Protein AF-A0A0G9LDL3-F1 (afdb_monomer_lite)

pLDDT: mean 72.67, std 10.52, range [37.91, 84.75]

Sequence (96 aa):
MYKDAINLVPILHFFIPIILGTLVGCICKNFNLIKTTYQIIISIIICIIYLAIIAFYTSSQNETQLLIILFIWNSILIFISNKIYLYFCNKKNAHS

Secondary structure (DSSP, 8-state):
-------HHHHHHHHHHHHHHHHHHHHHHHTT--SHHHHHHHHHHHHHHHHHHHHHH---TTHHHHHHHHHHHHHHHHHHHHHHHHHHHHHHHT--

Structure (mmCIF, N/CA/C/O backbone):
data_AF-A0A0G9LDL3-F1
#
_entry.id   AF-A0A0G9LDL3-F1
#
loop_
_atom_site.group_PDB
_atom_site.id
_atom_site.type_symbol
_atom_site.label_atom_id
_atom_site.label_alt_id
_atom_site.label_comp_id
_atom_site.label_asym_id
_atom_site.label_entity_id
_atom_site.label_seq_id
_atom_site.pdbx_PDB_ins_code
_atom_site.Cartn_x
_atom_site.Cartn_y
_atom_site.Cartn_z
_atom_site.occupancy
_atom_site.B_iso_or_equiv
_atom_site.auth_seq_id
_atom_site.auth_comp_id
_atom_site.auth_asym_id
_atom_site.auth_atom_id
_atom_site.pdbx_PDB_model_num
ATOM 1 N N . MET A 1 1 ? 9.131 -21.341 -27.072 1.00 37.91 1 MET A N 1
ATOM 2 C CA . MET A 1 1 ? 7.978 -20.524 -27.50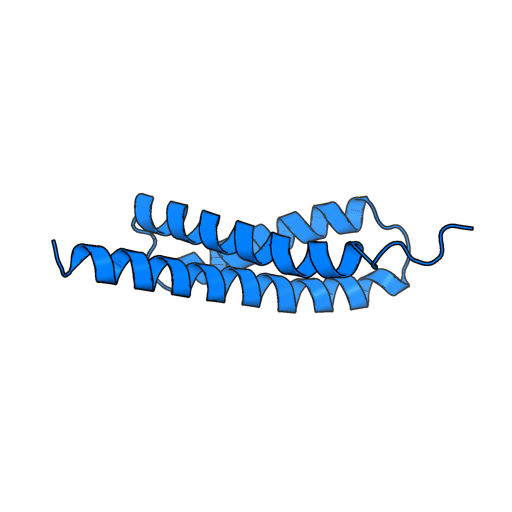4 1.00 37.91 1 MET A CA 1
ATOM 3 C C . MET A 1 1 ? 7.012 -20.417 -26.324 1.00 37.91 1 MET A C 1
ATOM 5 O O . MET A 1 1 ? 6.012 -21.107 -26.290 1.00 37.91 1 MET A O 1
ATOM 9 N N . TYR A 1 2 ? 7.366 -19.629 -25.304 1.00 39.41 2 TYR A N 1
ATOM 10 C CA . TYR A 1 2 ? 6.505 -19.357 -24.145 1.00 39.41 2 TYR A CA 1
ATOM 11 C C . TYR A 1 2 ? 5.950 -17.944 -24.326 1.00 39.41 2 TYR A C 1
ATOM 13 O O . TYR A 1 2 ? 6.563 -16.975 -23.891 1.00 39.41 2 TYR A O 1
ATOM 21 N N . LYS A 1 3 ? 4.861 -17.822 -25.090 1.00 42.19 3 LYS A N 1
ATOM 22 C CA . LYS A 1 3 ? 4.158 -16.548 -25.323 1.00 42.19 3 LYS A CA 1
ATOM 23 C C . LYS A 1 3 ? 2.877 -16.403 -24.488 1.00 42.19 3 LYS A C 1
ATOM 25 O O . LYS A 1 3 ? 2.299 -15.327 -24.494 1.00 42.19 3 LYS A O 1
ATOM 30 N N . ASP A 1 4 ? 2.528 -17.419 -23.696 1.00 47.03 4 ASP A N 1
ATOM 31 C CA . ASP A 1 4 ? 1.322 -17.449 -22.853 1.00 47.03 4 ASP A CA 1
ATOM 32 C C . ASP A 1 4 ? 1.643 -17.485 -21.350 1.00 47.03 4 ASP A C 1
ATOM 34 O O . ASP A 1 4 ? 0.884 -18.019 -20.542 1.00 47.03 4 ASP A O 1
ATOM 38 N N . ALA A 1 5 ? 2.786 -16.925 -20.941 1.00 51.47 5 ALA A N 1
ATOM 39 C CA . ALA A 1 5 ? 2.969 -16.576 -19.539 1.00 51.47 5 ALA A CA 1
ATOM 40 C C . ALA A 1 5 ? 2.007 -15.419 -19.258 1.00 51.47 5 ALA A C 1
ATOM 42 O O . ALA A 1 5 ? 2.299 -14.279 -19.615 1.00 51.47 5 ALA A O 1
ATOM 43 N N . ILE A 1 6 ? 0.833 -15.737 -18.697 1.00 55.78 6 ILE A N 1
ATOM 44 C CA . ILE A 1 6 ? -0.113 -14.770 -18.128 1.00 55.78 6 ILE A CA 1
ATOM 45 C C . ILE A 1 6 ? 0.718 -13.651 -17.510 1.00 55.78 6 ILE A C 1
ATOM 47 O O . ILE A 1 6 ? 1.560 -13.937 -16.660 1.00 55.78 6 ILE A O 1
ATOM 51 N N . ASN A 1 7 ? 0.540 -12.418 -17.994 1.00 57.59 7 ASN A N 1
ATOM 52 C CA . ASN A 1 7 ? 1.324 -11.263 -17.571 1.00 57.59 7 ASN A CA 1
ATOM 53 C C . ASN A 1 7 ? 1.207 -11.123 -16.041 1.00 57.59 7 ASN A C 1
ATOM 55 O O . ASN A 1 7 ? 0.257 -10.544 -15.519 1.00 57.59 7 ASN A O 1
ATOM 59 N N . LEU A 1 8 ? 2.157 -11.713 -15.315 1.00 64.38 8 LEU A N 1
ATOM 60 C CA . LEU A 1 8 ? 2.103 -11.885 -13.862 1.00 64.38 8 LEU A CA 1
ATOM 61 C C . LEU A 1 8 ? 2.420 -10.569 -13.145 1.00 64.38 8 LEU A C 1
ATOM 63 O O . LEU A 1 8 ? 1.977 -10.332 -12.028 1.00 64.38 8 LEU A O 1
ATOM 67 N N . VAL A 1 9 ? 3.153 -9.689 -13.820 1.00 66.25 9 VAL A N 1
ATOM 68 C CA . VAL A 1 9 ? 3.577 -8.376 -13.328 1.00 66.25 9 VAL A CA 1
ATOM 69 C C . VAL A 1 9 ? 2.388 -7.484 -12.926 1.00 66.25 9 VAL A C 1
ATOM 71 O O . VAL A 1 9 ? 2.343 -7.065 -11.769 1.00 66.25 9 VAL A O 1
ATOM 74 N N . PRO A 1 10 ? 1.383 -7.221 -13.789 1.00 63.38 10 PRO A N 1
ATOM 75 C CA . PRO A 1 10 ? 0.215 -6.432 -13.388 1.00 63.38 10 PRO A CA 1
ATOM 76 C C . PRO A 1 10 ? -0.613 -7.107 -12.287 1.00 63.38 10 PRO A C 1
ATOM 78 O O . PRO A 1 10 ? -1.164 -6.424 -11.429 1.00 63.38 10 PRO A O 1
ATOM 81 N N . ILE A 1 11 ? -0.655 -8.443 -12.265 1.00 68.69 11 ILE A N 1
ATOM 82 C CA . ILE A 1 11 ? -1.340 -9.214 -11.221 1.00 68.69 11 ILE A CA 1
ATOM 83 C C . ILE A 1 11 ? -0.660 -8.992 -9.862 1.00 68.69 11 ILE A C 1
ATOM 85 O O . ILE A 1 11 ? -1.325 -8.694 -8.869 1.00 68.69 11 ILE A O 1
ATOM 89 N N . LEU A 1 12 ? 0.670 -9.063 -9.815 1.00 70.12 12 LEU A N 1
ATOM 90 C CA . LEU A 1 12 ? 1.453 -8.811 -8.605 1.00 70.12 12 LEU A CA 1
ATOM 91 C C . LEU A 1 12 ? 1.288 -7.369 -8.113 1.00 70.12 12 LEU A C 1
ATOM 93 O O . LEU A 1 12 ? 1.078 -7.159 -6.919 1.00 70.12 12 LEU A O 1
ATOM 97 N N . HIS A 1 13 ? 1.294 -6.387 -9.018 1.00 70.75 13 HIS A N 1
ATOM 98 C CA . HIS A 1 13 ? 1.046 -4.988 -8.657 1.00 70.75 13 HIS A CA 1
ATOM 99 C C . HIS A 1 13 ? -0.369 -4.724 -8.131 1.00 70.75 13 HIS A C 1
ATOM 101 O O . HIS A 1 13 ? -0.564 -3.725 -7.452 1.00 70.75 13 HIS A O 1
ATOM 107 N N . PHE A 1 14 ? -1.337 -5.610 -8.371 1.00 71.94 14 PHE A N 1
ATOM 108 C CA . PHE A 1 14 ? -2.679 -5.497 -7.800 1.00 71.94 14 PHE A CA 1
ATOM 109 C C . PHE A 1 14 ? -2.809 -6.196 -6.437 1.00 71.94 14 PHE A C 1
ATOM 111 O O . PHE A 1 14 ? -3.335 -5.619 -5.486 1.00 71.94 14 PHE A O 1
ATOM 118 N N . PHE A 1 15 ? -2.309 -7.430 -6.310 1.00 80.50 15 PHE A N 1
ATOM 119 C CA . PHE A 1 15 ? -2.464 -8.219 -5.081 1.00 80.50 15 PHE A CA 1
ATOM 120 C C . PHE A 1 15 ? -1.540 -7.772 -3.941 1.00 80.50 15 PHE A C 1
ATOM 122 O O . PHE A 1 15 ? -1.950 -7.805 -2.779 1.00 80.50 15 PHE A O 1
ATOM 129 N N . ILE A 1 16 ? -0.316 -7.325 -4.243 1.00 81.31 16 ILE A N 1
ATOM 130 C CA . ILE A 1 16 ? 0.651 -6.906 -3.214 1.00 81.31 16 ILE A CA 1
ATOM 131 C C . ILE A 1 16 ? 0.120 -5.725 -2.373 1.00 81.31 16 ILE A C 1
ATOM 133 O O . ILE A 1 16 ? 0.128 -5.837 -1.144 1.00 81.31 16 ILE A O 1
ATOM 137 N N . PRO A 1 17 ? -0.405 -4.630 -2.963 1.00 79.31 17 PRO A N 1
ATOM 138 C CA . PRO A 1 17 ? -1.001 -3.530 -2.200 1.00 79.31 17 PRO A CA 1
ATOM 139 C C . PRO A 1 17 ? -2.170 -3.954 -1.308 1.00 79.31 17 PRO A C 1
ATOM 141 O O . PRO A 1 17 ? -2.329 -3.421 -0.213 1.00 79.31 17 PRO A O 1
ATOM 144 N N . ILE A 1 18 ? -2.979 -4.924 -1.744 1.00 81.50 18 ILE A N 1
ATOM 145 C CA . ILE A 1 18 ? -4.114 -5.431 -0.961 1.00 81.50 18 ILE A CA 1
ATOM 146 C C . ILE A 1 18 ? -3.610 -6.159 0.289 1.00 81.50 18 ILE A C 1
ATOM 148 O O . ILE A 1 18 ? -4.060 -5.869 1.400 1.00 81.50 18 ILE A O 1
ATOM 152 N N . ILE A 1 19 ? -2.629 -7.053 0.126 1.00 84.75 19 ILE A N 1
ATOM 153 C CA . ILE A 1 19 ? -2.005 -7.775 1.244 1.00 84.75 19 ILE A CA 1
ATOM 154 C C . ILE A 1 19 ? -1.358 -6.776 2.213 1.00 84.75 19 ILE A C 1
ATOM 156 O O . ILE A 1 19 ? -1.616 -6.826 3.418 1.00 84.75 19 ILE A O 1
ATOM 160 N N . LEU A 1 20 ? -0.597 -5.808 1.693 1.00 82.56 20 LEU A N 1
ATOM 161 C CA . LEU A 1 20 ? -0.003 -4.736 2.495 1.00 82.56 20 LEU A CA 1
ATOM 162 C C . LEU A 1 20 ? -1.069 -3.933 3.253 1.00 82.56 20 LEU A C 1
ATOM 164 O O . LEU A 1 20 ? -0.927 -3.719 4.452 1.00 82.56 20 LEU A O 1
ATOM 168 N N . GLY A 1 21 ? -2.172 -3.551 2.608 1.00 79.94 21 GLY A N 1
ATOM 169 C CA . GLY A 1 21 ? -3.274 -2.833 3.251 1.00 79.94 21 GLY A CA 1
ATOM 170 C C . GLY A 1 21 ? -3.949 -3.615 4.375 1.00 79.94 21 GLY A C 1
ATOM 171 O O . GLY A 1 21 ? -4.240 -3.047 5.429 1.00 79.94 21 GLY A O 1
ATOM 172 N N . THR A 1 22 ? -4.142 -4.926 4.209 1.00 81.38 22 THR A N 1
ATOM 173 C CA . THR A 1 22 ? -4.665 -5.777 5.292 1.00 81.38 22 THR A CA 1
ATOM 174 C C . THR A 1 22 ? -3.694 -5.904 6.469 1.00 81.38 22 THR A C 1
ATOM 176 O O . THR A 1 22 ? -4.121 -5.794 7.621 1.00 81.38 22 THR A O 1
ATOM 179 N N . LEU A 1 23 ? -2.389 -6.048 6.209 1.00 83.06 23 LEU A N 1
ATOM 180 C CA . LEU A 1 23 ? -1.353 -6.059 7.250 1.00 83.06 23 LE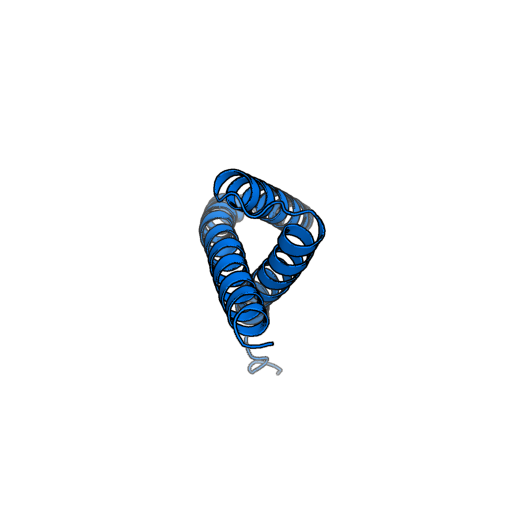U A CA 1
ATOM 181 C C . LEU A 1 23 ? -1.324 -4.736 8.019 1.00 83.06 23 LEU A C 1
ATOM 183 O O . LEU A 1 23 ? -1.302 -4.732 9.250 1.00 83.06 23 LEU A O 1
ATOM 187 N N . VAL A 1 24 ? -1.410 -3.613 7.305 1.00 82.19 24 VAL A N 1
ATOM 188 C CA . VAL A 1 24 ? -1.512 -2.279 7.904 1.00 82.19 24 VAL A CA 1
ATOM 189 C C . VAL A 1 24 ? -2.741 -2.162 8.784 1.00 82.19 24 VAL A C 1
ATOM 191 O O . VAL A 1 24 ? -2.633 -1.640 9.889 1.00 82.19 24 VAL A O 1
ATOM 194 N N . GLY A 1 25 ? -3.895 -2.654 8.336 1.00 78.38 25 GLY A N 1
ATOM 195 C CA . GLY A 1 25 ? -5.107 -2.648 9.150 1.00 78.38 25 GLY A CA 1
ATOM 196 C C . GLY A 1 25 ? -4.970 -3.471 10.424 1.00 78.38 25 GLY A C 1
ATOM 197 O O . GLY A 1 25 ? -5.415 -3.032 11.486 1.00 78.38 25 GLY A O 1
ATOM 198 N N . CYS A 1 26 ? -4.289 -4.616 10.357 1.00 80.38 26 CYS A N 1
ATOM 199 C CA . CYS A 1 26 ? -3.976 -5.428 11.531 1.00 80.38 26 CYS A CA 1
ATOM 200 C C . CYS A 1 26 ? -3.090 -4.668 12.530 1.00 80.38 26 CYS A C 1
ATOM 202 O O . CYS A 1 26 ? -3.431 -4.563 13.710 1.00 80.38 26 CYS A O 1
ATOM 204 N N . ILE A 1 27 ? -2.009 -4.053 12.046 1.00 81.44 27 ILE A N 1
ATOM 205 C CA . ILE A 1 27 ? -1.097 -3.241 12.862 1.00 81.44 27 ILE A CA 1
ATOM 206 C C . ILE A 1 27 ? -1.844 -2.039 13.458 1.00 81.44 27 ILE A C 1
ATOM 208 O O . ILE A 1 27 ? -1.810 -1.825 14.668 1.00 81.44 27 ILE A O 1
ATOM 212 N N . CYS A 1 28 ? -2.588 -1.285 12.646 1.00 80.06 28 CYS A N 1
ATOM 213 C CA . CYS A 1 28 ? -3.340 -0.116 13.104 1.00 80.06 28 CYS A CA 1
ATOM 214 C C . CYS A 1 28 ? -4.348 -0.476 14.201 1.00 80.06 28 CYS A C 1
ATOM 216 O O . CYS A 1 28 ? -4.507 0.291 15.149 1.00 80.06 28 CYS A O 1
ATOM 218 N N . LYS A 1 29 ? -5.005 -1.640 14.098 1.00 78.88 29 LYS A N 1
ATOM 219 C CA . LYS A 1 29 ? -5.893 -2.156 15.146 1.00 78.88 29 LYS A CA 1
ATOM 220 C C . LYS A 1 29 ? -5.122 -2.452 16.433 1.00 78.88 29 LYS A C 1
ATOM 222 O O . LYS A 1 29 ? -5.523 -1.974 17.489 1.00 78.88 29 LYS A O 1
ATOM 227 N N . ASN A 1 30 ? -4.018 -3.196 16.346 1.00 79.81 30 ASN A N 1
ATOM 228 C CA . ASN A 1 30 ? -3.241 -3.615 17.518 1.00 79.81 30 ASN A CA 1
ATOM 229 C C . ASN A 1 30 ? -2.613 -2.436 18.278 1.00 79.81 30 ASN A C 1
ATOM 231 O O . ASN A 1 30 ? -2.523 -2.484 19.499 1.00 79.81 30 ASN A O 1
ATOM 235 N N . PHE A 1 31 ? -2.226 -1.365 17.580 1.00 76.25 31 PHE A N 1
ATOM 236 C CA . PHE A 1 31 ? -1.648 -0.159 18.191 1.00 76.25 31 PHE A CA 1
ATOM 237 C C . PHE A 1 31 ? -2.676 0.949 18.480 1.00 76.25 31 PHE A C 1
ATOM 239 O O . PHE A 1 31 ? -2.300 2.060 18.845 1.00 76.25 31 PHE A O 1
ATOM 246 N N . ASN A 1 32 ? -3.975 0.679 18.311 1.00 75.69 32 ASN A N 1
ATOM 247 C CA . ASN A 1 32 ? -5.057 1.654 18.497 1.00 75.69 32 ASN A CA 1
ATOM 248 C C . ASN A 1 32 ? -4.935 2.920 17.606 1.00 75.69 32 ASN A C 1
ATOM 250 O O . ASN A 1 32 ? -5.481 3.985 17.901 1.00 75.69 32 ASN A O 1
ATOM 254 N N . LEU A 1 33 ? -4.250 2.802 16.463 1.00 71.62 33 LEU A N 1
ATOM 255 C CA . LEU A 1 33 ? -4.025 3.856 15.464 1.00 71.62 33 LEU A CA 1
ATOM 256 C C . LEU A 1 33 ? -5.199 3.936 14.471 1.00 71.62 33 LEU A C 1
ATOM 258 O O . LEU A 1 33 ? -5.037 3.920 13.251 1.00 71.62 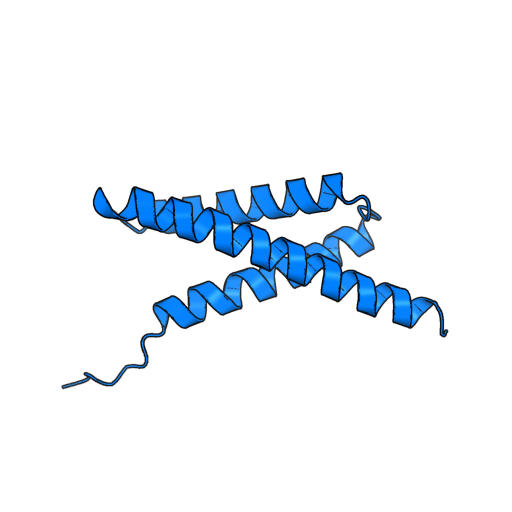33 LEU A O 1
ATOM 262 N N . ILE A 1 34 ? -6.423 4.002 14.999 1.00 70.69 34 ILE A N 1
ATOM 263 C CA . ILE A 1 34 ? -7.663 3.932 14.203 1.00 70.69 34 ILE A CA 1
ATOM 264 C C . ILE A 1 34 ? -8.011 5.291 13.562 1.00 70.69 34 ILE A C 1
ATOM 266 O O . ILE A 1 34 ? -8.837 5.370 12.647 1.00 70.69 34 ILE A O 1
ATOM 270 N N . LYS A 1 35 ? -7.359 6.381 13.993 1.00 76.44 35 LYS A N 1
ATOM 271 C CA . LYS A 1 35 ? -7.567 7.704 13.390 1.00 76.44 35 LYS A CA 1
ATOM 272 C C . LYS A 1 35 ? -7.186 7.669 11.911 1.00 76.44 35 LYS A C 1
ATOM 274 O O . LYS A 1 35 ? -6.092 7.240 11.546 1.00 76.44 35 LYS A O 1
ATOM 279 N N . THR A 1 36 ? -8.076 8.196 11.072 1.00 72.44 36 THR A N 1
ATOM 280 C CA . THR A 1 36 ? -7.906 8.236 9.613 1.00 72.44 36 THR A CA 1
ATOM 281 C C . THR A 1 36 ? -6.575 8.872 9.200 1.00 72.44 36 THR A C 1
ATOM 283 O O . THR A 1 36 ? -5.932 8.368 8.288 1.00 72.44 36 THR A O 1
ATOM 286 N N . THR A 1 37 ? -6.103 9.897 9.917 1.00 73.00 37 THR A N 1
ATOM 287 C CA . THR A 1 37 ? -4.810 10.547 9.653 1.00 73.00 37 THR A CA 1
ATOM 288 C C . THR A 1 37 ? -3.625 9.581 9.768 1.00 73.00 37 THR A C 1
ATOM 290 O O . THR A 1 37 ? -2.779 9.562 8.880 1.00 73.00 37 THR A O 1
ATOM 293 N N . TYR A 1 38 ? -3.580 8.723 10.798 1.00 74.81 38 TYR A N 1
ATOM 294 C CA . TYR A 1 38 ? -2.499 7.736 10.950 1.00 74.81 38 TYR A CA 1
ATOM 295 C C . TYR A 1 38 ? -2.539 6.675 9.852 1.00 74.81 38 TYR A C 1
ATOM 297 O O . TYR A 1 38 ? -1.504 6.299 9.315 1.00 74.81 38 TYR A O 1
ATOM 305 N N . GLN A 1 39 ? -3.736 6.240 9.466 1.00 74.88 39 GLN A N 1
ATOM 306 C CA . GLN A 1 39 ? -3.917 5.248 8.405 1.00 74.88 39 GLN A CA 1
ATOM 307 C C . GLN A 1 39 ? -3.474 5.777 7.041 1.00 74.88 39 GLN A C 1
ATOM 309 O O . GLN A 1 39 ? -2.844 5.040 6.285 1.00 74.88 39 GLN A O 1
ATOM 314 N N . ILE A 1 40 ? -3.767 7.046 6.740 1.00 76.12 40 ILE A N 1
ATOM 315 C CA . ILE A 1 40 ? -3.298 7.713 5.520 1.00 76.12 40 ILE A CA 1
ATOM 316 C C . ILE A 1 40 ? -1.769 7.792 5.526 1.00 76.12 40 ILE A C 1
ATOM 318 O O . ILE A 1 40 ? -1.141 7.358 4.564 1.00 76.12 40 ILE A O 1
ATOM 322 N N . ILE A 1 41 ? -1.168 8.270 6.621 1.00 76.81 41 ILE A N 1
ATOM 323 C CA . ILE A 1 41 ? 0.291 8.407 6.741 1.00 76.81 41 ILE A CA 1
ATOM 324 C C . ILE A 1 41 ? 0.989 7.052 6.564 1.00 76.81 41 ILE A C 1
ATOM 326 O O . ILE A 1 41 ? 1.919 6.946 5.771 1.00 76.81 41 ILE A O 1
ATOM 330 N N . ILE A 1 42 ? 0.516 5.999 7.237 1.00 77.19 42 ILE A N 1
ATOM 331 C CA . ILE A 1 42 ? 1.105 4.655 7.130 1.00 77.19 42 ILE A CA 1
ATOM 332 C C . ILE A 1 42 ? 0.956 4.097 5.708 1.00 77.19 42 ILE A C 1
ATOM 334 O O . ILE A 1 42 ? 1.899 3.508 5.181 1.00 77.19 42 ILE A O 1
ATOM 338 N N . SER A 1 43 ? -0.195 4.317 5.063 1.00 78.38 43 SER A N 1
ATOM 339 C CA . SER A 1 43 ? -0.423 3.861 3.685 1.00 78.38 43 SER A CA 1
ATOM 340 C C . SER A 1 43 ? 0.530 4.544 2.702 1.00 78.38 43 SER A C 1
ATOM 342 O O . SER A 1 43 ? 1.106 3.878 1.845 1.00 78.38 43 SER A O 1
ATOM 344 N N . ILE A 1 44 ? 0.751 5.853 2.870 1.00 78.75 44 ILE A N 1
ATOM 345 C CA . ILE A 1 44 ? 1.706 6.629 2.071 1.00 78.75 44 ILE A CA 1
ATOM 346 C C . ILE A 1 44 ? 3.135 6.123 2.296 1.00 78.75 44 ILE A C 1
ATOM 348 O O . ILE A 1 44 ? 3.836 5.866 1.322 1.00 78.75 44 ILE A O 1
ATOM 352 N N . ILE A 1 45 ? 3.561 5.925 3.550 1.00 80.62 45 ILE A N 1
ATOM 353 C CA . ILE A 1 45 ? 4.916 5.443 3.878 1.00 80.62 45 ILE A CA 1
ATOM 354 C C . ILE A 1 45 ? 5.190 4.088 3.222 1.00 80.62 45 ILE A C 1
ATOM 356 O O . ILE A 1 45 ? 6.225 3.905 2.586 1.00 80.62 45 ILE A O 1
ATOM 360 N N . ILE A 1 46 ? 4.258 3.142 3.340 1.00 78.19 46 ILE A N 1
ATOM 361 C CA . ILE A 1 46 ? 4.424 1.803 2.762 1.00 78.19 46 ILE A CA 1
ATOM 362 C C . ILE A 1 46 ? 4.458 1.861 1.242 1.00 78.19 46 ILE A C 1
ATOM 364 O O . ILE A 1 46 ? 5.248 1.151 0.622 1.00 78.19 46 ILE A O 1
ATOM 368 N N . CYS A 1 47 ? 3.653 2.734 0.643 1.00 79.38 47 CYS A N 1
ATOM 369 C CA . CYS A 1 47 ? 3.686 2.937 -0.792 1.00 79.38 47 CYS A CA 1
ATOM 370 C C . CYS A 1 47 ? 5.034 3.522 -1.250 1.00 79.38 47 CYS A C 1
ATOM 372 O O . CYS A 1 47 ? 5.630 3.000 -2.188 1.00 79.38 47 CYS A O 1
ATOM 374 N N . ILE A 1 48 ? 5.572 4.525 -0.543 1.00 79.75 48 ILE A N 1
ATOM 375 C CA . ILE A 1 48 ? 6.907 5.086 -0.818 1.00 79.75 48 ILE A CA 1
ATOM 376 C C . ILE A 1 48 ? 7.982 3.995 -0.742 1.00 79.75 48 ILE A C 1
ATOM 378 O O . ILE A 1 48 ? 8.796 3.891 -1.654 1.00 79.75 48 ILE A O 1
ATOM 382 N N . ILE A 1 49 ? 7.973 3.161 0.304 1.00 78.38 49 ILE A N 1
ATOM 383 C CA . ILE A 1 49 ? 8.942 2.063 0.461 1.00 78.38 49 ILE A CA 1
ATOM 384 C C . ILE A 1 49 ? 8.828 1.077 -0.705 1.00 78.38 49 ILE A C 1
ATOM 386 O O . ILE A 1 49 ? 9.835 0.712 -1.307 1.00 78.38 49 ILE A O 1
ATOM 390 N N . TYR A 1 50 ? 7.607 0.675 -1.056 1.00 75.50 50 TYR A N 1
ATOM 391 C CA . TYR A 1 50 ? 7.359 -0.247 -2.162 1.00 75.50 50 TYR A CA 1
ATOM 392 C C . TYR A 1 50 ? 7.879 0.296 -3.500 1.00 75.50 50 TYR A C 1
ATOM 394 O O . TYR A 1 50 ? 8.518 -0.425 -4.264 1.00 75.50 50 TYR A O 1
ATOM 402 N N . LEU A 1 51 ? 7.665 1.583 -3.765 1.00 74.38 51 LEU A N 1
ATOM 403 C CA . LEU A 1 51 ? 8.152 2.231 -4.977 1.00 74.38 51 LEU A CA 1
ATOM 404 C C . LEU A 1 51 ? 9.645 2.490 -4.984 1.00 74.38 51 LEU A C 1
ATOM 406 O O . LEU A 1 51 ? 10.245 2.372 -6.044 1.00 74.38 51 LEU A O 1
ATOM 410 N N . ALA A 1 52 ? 10.253 2.786 -3.838 1.00 74.94 52 ALA A N 1
ATOM 411 C CA . ALA A 1 52 ? 11.703 2.879 -3.727 1.00 74.94 52 ALA A CA 1
ATOM 412 C C . ALA A 1 52 ? 12.365 1.536 -4.068 1.00 74.94 52 ALA A C 1
ATOM 414 O O . ALA A 1 52 ? 13.364 1.510 -4.782 1.00 74.94 52 ALA A O 1
ATOM 415 N N . ILE A 1 53 ? 11.767 0.422 -3.627 1.00 73.31 53 ILE A N 1
ATOM 416 C CA . ILE A 1 53 ? 12.213 -0.926 -3.992 1.00 73.31 53 ILE A CA 1
ATOM 417 C C . ILE A 1 53 ? 12.089 -1.123 -5.507 1.00 73.31 53 ILE A C 1
ATOM 419 O O . ILE A 1 53 ? 13.070 -1.481 -6.143 1.00 73.31 53 ILE A O 1
ATOM 423 N N . ILE A 1 54 ? 10.931 -0.841 -6.113 1.00 72.81 54 ILE A N 1
ATOM 424 C CA . ILE A 1 54 ? 10.745 -1.004 -7.569 1.00 72.81 54 ILE A CA 1
ATOM 425 C C . ILE A 1 54 ? 11.708 -0.113 -8.360 1.00 72.81 54 ILE A C 1
ATOM 427 O O . ILE A 1 54 ? 12.355 -0.586 -9.289 1.00 72.81 54 ILE A O 1
ATOM 431 N N . ALA A 1 55 ? 11.844 1.156 -7.982 1.00 71.38 55 ALA A N 1
ATOM 432 C CA . ALA A 1 55 ? 12.734 2.103 -8.642 1.00 71.38 55 ALA A CA 1
ATOM 433 C C . ALA A 1 55 ? 14.207 1.672 -8.562 1.00 71.38 55 ALA A C 1
ATOM 435 O O . ALA A 1 55 ? 14.967 1.943 -9.481 1.00 71.38 55 ALA A O 1
ATOM 436 N N . PHE A 1 56 ? 14.617 0.957 -7.509 1.00 68.06 56 PHE A N 1
ATOM 437 C CA . PHE A 1 56 ? 15.962 0.381 -7.428 1.00 68.06 56 PHE A CA 1
ATOM 438 C C . PHE A 1 56 ? 16.196 -0.733 -8.463 1.00 68.06 56 PHE A C 1
ATOM 440 O O . PHE A 1 56 ? 17.316 -0.924 -8.928 1.00 68.06 56 PHE A O 1
ATOM 447 N N . TYR A 1 57 ? 15.144 -1.463 -8.840 1.00 65.81 57 TYR A N 1
ATOM 448 C CA . TYR A 1 57 ? 15.215 -2.568 -9.800 1.00 65.81 57 TYR A CA 1
ATOM 449 C C . TYR A 1 57 ? 14.905 -2.165 -11.248 1.00 65.81 57 TYR A C 1
ATOM 451 O O . TYR A 1 57 ? 15.015 -3.009 -12.138 1.00 65.81 57 TYR A O 1
ATOM 459 N N . THR A 1 58 ? 14.530 -0.908 -11.504 1.00 63.41 58 THR A N 1
ATOM 460 C CA . THR A 1 58 ? 14.076 -0.453 -12.828 1.00 63.41 58 THR A CA 1
ATOM 461 C C . THR A 1 58 ? 14.857 0.807 -13.251 1.00 63.41 58 THR A C 1
ATOM 463 O O . THR A 1 58 ? 15.030 1.728 -12.460 1.00 63.41 58 THR A O 1
ATOM 466 N N . SER A 1 59 ? 15.452 0.800 -14.454 1.00 53.56 59 SER A N 1
ATOM 467 C CA . SER A 1 59 ? 16.573 1.682 -14.848 1.00 53.56 59 SER A CA 1
ATOM 468 C C . SER A 1 59 ? 16.233 2.705 -15.948 1.00 53.56 59 SER A C 1
ATOM 470 O O . SER A 1 59 ? 17.151 3.345 -16.470 1.00 53.56 59 SER A O 1
ATOM 472 N N . SER A 1 60 ? 14.973 2.872 -16.367 1.00 61.56 60 SER A N 1
ATOM 473 C CA . SER A 1 60 ? 14.657 3.686 -17.556 1.00 61.56 60 SER A CA 1
ATOM 474 C C . SER A 1 60 ? 13.819 4.941 -17.272 1.00 61.56 60 SER A C 1
ATOM 476 O O . SER A 1 60 ? 12.908 4.958 -16.453 1.00 61.56 60 SER A O 1
ATOM 478 N N . GLN A 1 61 ? 14.102 6.030 -17.998 1.00 56.78 61 GLN A N 1
ATOM 479 C CA . GLN A 1 61 ? 13.446 7.342 -17.835 1.00 56.78 61 GLN A CA 1
ATOM 480 C C . GLN A 1 61 ? 11.916 7.321 -18.041 1.00 56.78 61 GLN A C 1
ATOM 482 O O . GLN A 1 61 ? 11.209 8.126 -17.428 1.00 56.78 61 GLN A O 1
ATOM 487 N N . ASN A 1 62 ? 11.394 6.385 -18.846 1.00 60.22 62 ASN A N 1
ATOM 488 C CA . ASN A 1 62 ? 9.951 6.216 -19.080 1.00 60.22 62 ASN A CA 1
ATOM 489 C C . ASN A 1 62 ? 9.213 5.586 -17.886 1.00 60.22 62 ASN A C 1
ATOM 491 O O . ASN A 1 62 ? 7.983 5.581 -17.853 1.00 60.22 62 ASN A O 1
ATOM 495 N N . GLU A 1 63 ? 9.935 5.088 -16.882 1.00 67.12 63 GLU A N 1
ATOM 496 C CA . GLU A 1 63 ? 9.335 4.470 -15.700 1.00 67.12 63 GLU A CA 1
ATOM 497 C C . GLU A 1 63 ? 8.847 5.505 -14.694 1.00 67.12 63 GLU A C 1
ATOM 499 O O . GLU A 1 63 ? 7.950 5.206 -13.920 1.00 67.12 63 GLU A O 1
ATOM 504 N N . THR A 1 64 ? 9.332 6.747 -14.728 1.00 66.81 64 THR A N 1
ATOM 505 C CA . THR A 1 64 ? 8.965 7.755 -13.719 1.00 66.81 64 THR A CA 1
ATOM 506 C C . THR A 1 64 ? 7.461 8.057 -13.697 1.00 66.81 64 THR A C 1
ATOM 508 O O . THR A 1 64 ? 6.853 8.113 -12.629 1.00 66.81 64 THR A O 1
ATOM 511 N N . GLN A 1 65 ? 6.824 8.192 -14.867 1.00 65.62 65 GLN A N 1
ATOM 512 C CA . GLN A 1 65 ? 5.366 8.358 -14.958 1.00 65.62 65 GLN A CA 1
ATOM 513 C C . GLN A 1 65 ? 4.618 7.102 -14.498 1.00 65.62 65 GLN A C 1
ATOM 515 O O . GLN A 1 65 ? 3.621 7.206 -13.783 1.00 65.62 65 GLN A O 1
ATOM 520 N N . LEU A 1 66 ? 5.116 5.919 -14.864 1.00 72.12 66 LEU A N 1
ATOM 521 C CA . LEU A 1 66 ? 4.546 4.644 -14.436 1.00 72.12 66 LEU A CA 1
ATOM 522 C C . LEU A 1 66 ? 4.630 4.478 -12.910 1.00 72.12 66 LEU A C 1
ATOM 524 O O . LEU A 1 66 ? 3.648 4.087 -12.287 1.00 72.12 66 LEU A O 1
ATOM 528 N N . LEU A 1 67 ? 5.757 4.845 -12.297 1.00 72.12 67 LEU A N 1
ATOM 529 C CA . LEU A 1 67 ? 5.977 4.827 -10.852 1.00 72.12 67 LEU A CA 1
ATOM 530 C C . LEU A 1 67 ? 5.008 5.778 -10.135 1.00 72.12 67 LEU A C 1
ATOM 532 O O . LEU A 1 67 ? 4.428 5.402 -9.123 1.00 72.12 67 LEU A O 1
ATOM 536 N N . ILE A 1 68 ? 4.750 6.974 -10.672 1.00 73.88 68 ILE A N 1
ATOM 537 C CA . ILE A 1 68 ? 3.765 7.904 -10.090 1.00 73.88 68 ILE A CA 1
ATOM 538 C C . ILE A 1 68 ? 2.344 7.329 -10.167 1.00 73.88 68 ILE A C 1
ATOM 540 O O . ILE A 1 68 ? 1.595 7.386 -9.192 1.00 73.88 68 ILE A O 1
ATOM 544 N N . ILE A 1 69 ? 1.962 6.743 -11.304 1.00 76.62 69 ILE A N 1
ATOM 545 C CA . ILE A 1 69 ? 0.644 6.112 -11.460 1.00 76.62 69 ILE A CA 1
ATOM 546 C C . ILE A 1 69 ? 0.509 4.934 -10.485 1.00 76.62 69 ILE A C 1
ATOM 548 O O . ILE A 1 69 ? -0.495 4.832 -9.777 1.00 76.62 69 ILE A O 1
ATOM 552 N N . LEU A 1 70 ? 1.540 4.092 -10.380 1.00 77.88 70 LEU A N 1
ATOM 553 C CA . LEU A 1 70 ? 1.600 2.994 -9.416 1.00 77.88 70 LEU A CA 1
ATOM 554 C C . LEU A 1 70 ? 1.544 3.509 -7.970 1.00 77.88 70 LEU A C 1
ATOM 556 O O . LEU A 1 70 ? 0.857 2.913 -7.149 1.00 77.88 70 LEU A O 1
ATOM 560 N N . PHE A 1 71 ? 2.181 4.637 -7.649 1.00 78.69 71 PHE A N 1
ATOM 561 C CA . PHE A 1 71 ? 2.120 5.266 -6.325 1.00 78.69 71 PHE A CA 1
ATOM 562 C C . PHE A 1 71 ? 0.708 5.638 -5.911 1.00 78.69 71 PHE A C 1
ATOM 564 O O . PHE A 1 71 ? 0.279 5.322 -4.797 1.00 78.69 71 PHE A O 1
ATOM 571 N N . ILE A 1 72 ? -0.024 6.289 -6.809 1.00 76.50 72 ILE A N 1
ATOM 572 C CA . ILE A 1 72 ? -1.389 6.724 -6.533 1.00 76.50 72 ILE A CA 1
ATOM 573 C C . ILE A 1 72 ? -2.283 5.494 -6.340 1.00 76.50 72 ILE A C 1
ATOM 575 O O . ILE A 1 72 ? -2.948 5.374 -5.308 1.00 76.50 72 ILE A O 1
ATOM 579 N N . TRP A 1 73 ? -2.244 4.542 -7.276 1.00 80.00 73 TRP A N 1
ATOM 580 C CA . TRP A 1 73 ? -3.085 3.343 -7.221 1.00 80.00 73 TRP A CA 1
ATOM 581 C C . TRP A 1 73 ? -2.786 2.455 -6.013 1.00 80.00 73 TRP A C 1
ATOM 583 O O . TRP A 1 73 ? -3.713 2.034 -5.317 1.00 80.00 73 TRP A O 1
ATOM 593 N N . ASN A 1 74 ? -1.511 2.222 -5.706 1.00 81.31 74 ASN A N 1
ATOM 594 C CA . ASN A 1 74 ? -1.115 1.376 -4.583 1.00 81.31 74 ASN A CA 1
ATOM 595 C C . ASN A 1 74 ? -1.471 2.024 -3.240 1.00 81.31 74 ASN A C 1
ATOM 597 O O . ASN A 1 74 ? -1.973 1.337 -2.353 1.00 81.31 74 ASN A O 1
ATOM 601 N N . SER A 1 75 ? -1.303 3.345 -3.099 1.00 77.81 75 SER A N 1
ATOM 602 C CA . SER A 1 75 ? -1.701 4.065 -1.878 1.00 77.81 75 SER A CA 1
ATOM 603 C C . SER A 1 75 ? -3.206 3.956 -1.623 1.00 77.81 75 SER A C 1
ATOM 605 O O . SER A 1 75 ? -3.630 3.709 -0.492 1.00 77.81 75 SER A O 1
ATOM 607 N N . ILE A 1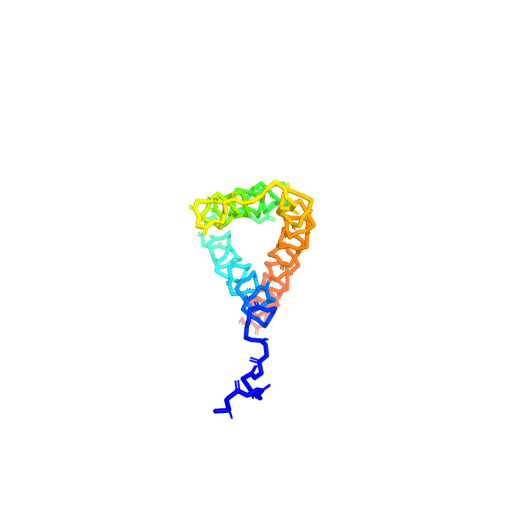 76 ? -4.018 4.099 -2.679 1.00 81.81 76 ILE A N 1
ATOM 608 C CA . ILE A 1 76 ? -5.478 3.968 -2.606 1.00 81.81 76 ILE A CA 1
ATOM 609 C C . ILE A 1 76 ? -5.869 2.538 -2.212 1.00 81.81 76 ILE A C 1
ATOM 611 O O . ILE A 1 76 ? -6.669 2.356 -1.294 1.00 81.81 76 ILE A O 1
ATOM 615 N N . LEU A 1 77 ? -5.282 1.523 -2.856 1.00 82.88 77 LEU A N 1
ATOM 616 C CA . LEU A 1 77 ? -5.560 0.112 -2.567 1.00 82.88 77 LEU A CA 1
ATOM 617 C C . LEU A 1 77 ? -5.210 -0.266 -1.124 1.00 82.88 77 LEU A C 1
ATOM 619 O O . LEU A 1 77 ? -6.013 -0.923 -0.455 1.00 82.88 77 LEU A O 1
ATOM 623 N N . ILE A 1 78 ? -4.054 0.181 -0.624 1.00 82.44 78 ILE A N 1
ATOM 624 C CA . ILE A 1 78 ? -3.621 -0.048 0.762 1.00 82.44 78 ILE A CA 1
ATOM 625 C C . ILE A 1 78 ? -4.616 0.598 1.735 1.00 82.44 78 ILE A C 1
ATOM 627 O O . ILE A 1 78 ? -5.067 -0.050 2.682 1.00 82.44 78 ILE A O 1
ATOM 631 N N . PHE A 1 79 ? -5.012 1.849 1.480 1.00 81.50 79 PHE A N 1
ATOM 632 C CA . PHE A 1 79 ? -5.940 2.581 2.340 1.00 81.50 79 PHE A CA 1
ATOM 633 C C . PHE A 1 79 ? -7.341 1.952 2.376 1.00 81.50 79 PHE A C 1
ATOM 635 O O . PHE A 1 79 ? -7.896 1.741 3.458 1.00 81.50 79 PHE A O 1
ATOM 642 N N . ILE A 1 80 ? -7.907 1.613 1.213 1.00 83.19 80 ILE A N 1
ATOM 643 C CA . ILE A 1 80 ? -9.223 0.966 1.117 1.00 83.19 80 ILE A CA 1
ATOM 644 C C . ILE A 1 80 ? -9.190 -0.398 1.813 1.00 83.19 80 ILE A C 1
ATOM 646 O O . ILE A 1 80 ? -10.062 -0.686 2.633 1.00 83.19 80 ILE A O 1
ATOM 650 N N . SER A 1 81 ? -8.164 -1.211 1.554 1.00 81.31 81 SER A N 1
ATOM 651 C CA . SER A 1 81 ? -8.030 -2.541 2.162 1.00 81.31 81 SER A CA 1
ATOM 652 C C . SER A 1 81 ? -7.904 -2.463 3.687 1.00 81.31 81 SER A C 1
ATOM 654 O O . SER A 1 81 ? -8.538 -3.242 4.399 1.00 81.31 81 SER A O 1
ATOM 656 N N . ASN A 1 82 ? -7.168 -1.474 4.206 1.00 84.00 82 ASN A N 1
ATOM 657 C CA . ASN A 1 82 ? -7.090 -1.183 5.638 1.00 84.00 82 ASN A CA 1
ATOM 658 C C . ASN A 1 82 ? -8.473 -0.831 6.225 1.00 84.00 82 ASN A C 1
ATOM 660 O O . ASN A 1 82 ? -8.901 -1.421 7.219 1.00 84.00 82 ASN A O 1
ATOM 664 N N . LYS A 1 83 ? -9.221 0.080 5.585 1.00 81.56 83 LYS A N 1
ATOM 665 C CA . LYS A 1 83 ? -10.578 0.447 6.026 1.00 81.56 83 LYS A CA 1
ATOM 666 C C . LYS A 1 83 ? -11.533 -0.746 6.024 1.00 81.56 83 LYS A C 1
ATOM 668 O O . LYS A 1 83 ? -12.263 -0.925 6.999 1.00 81.56 83 LYS A O 1
ATOM 673 N N . ILE A 1 84 ? -11.504 -1.569 4.974 1.00 84.69 84 ILE A N 1
ATOM 674 C CA . ILE A 1 84 ? -12.309 -2.794 4.872 1.00 84.69 84 ILE A CA 1
ATOM 675 C C . ILE A 1 84 ? -11.961 -3.750 6.020 1.00 84.69 84 ILE A C 1
ATOM 677 O O . ILE A 1 84 ? -12.856 -4.220 6.724 1.00 84.69 84 ILE A O 1
ATOM 681 N N . TYR A 1 85 ? -10.671 -3.993 6.262 1.00 84.00 85 TYR A N 1
ATOM 682 C CA . TYR A 1 85 ? -10.213 -4.860 7.347 1.00 84.00 85 TYR A CA 1
ATOM 683 C C . TYR A 1 85 ? -10.707 -4.382 8.719 1.00 84.00 85 TYR A C 1
ATOM 685 O O . TYR A 1 85 ? -11.273 -5.161 9.492 1.00 84.00 85 TYR A O 1
ATOM 693 N N . LEU A 1 86 ? -10.534 -3.093 9.021 1.00 80.44 86 LEU A N 1
ATOM 694 C CA . LEU A 1 86 ? -10.966 -2.514 10.292 1.00 80.44 86 LEU A CA 1
ATOM 695 C C . LEU A 1 86 ? -12.485 -2.551 10.458 1.00 80.44 86 LEU A C 1
ATOM 697 O O . LEU A 1 86 ? -12.961 -2.828 11.557 1.00 80.44 86 LEU A O 1
ATOM 701 N N . TYR A 1 87 ? -13.244 -2.330 9.383 1.00 82.69 87 TYR A N 1
ATOM 702 C CA . TYR A 1 87 ? -14.699 -2.453 9.400 1.00 82.69 87 TYR A CA 1
ATOM 703 C C . TYR A 1 87 ? -15.141 -3.860 9.824 1.00 82.69 87 TYR A C 1
ATOM 705 O O . TYR A 1 87 ? -15.911 -4.001 10.777 1.00 82.69 87 TYR A O 1
ATOM 713 N N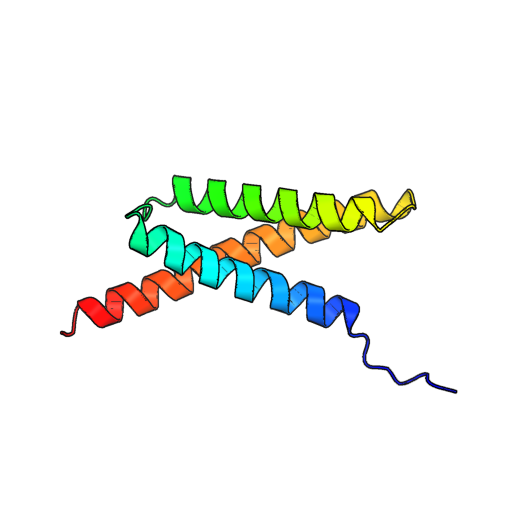 . PHE A 1 88 ? -14.608 -4.909 9.188 1.00 83.06 88 PHE A N 1
ATOM 714 C CA . PHE A 1 88 ? -14.932 -6.291 9.557 1.00 83.06 88 PHE A CA 1
ATOM 715 C C . PHE A 1 88 ? -14.481 -6.636 10.981 1.00 83.06 88 PHE A C 1
ATOM 717 O O . PHE A 1 88 ? -15.216 -7.282 11.730 1.00 83.06 88 PHE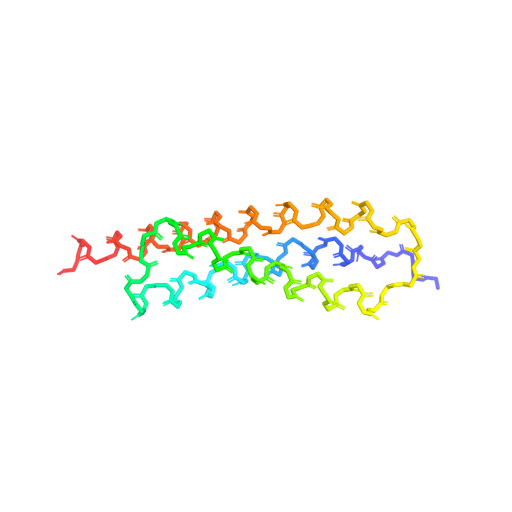 A O 1
ATOM 724 N N . CYS A 1 89 ? -13.302 -6.162 11.383 1.00 78.62 89 CYS A N 1
ATOM 725 C CA . CYS A 1 89 ? -12.779 -6.347 12.733 1.00 78.62 89 CYS A CA 1
ATOM 726 C C . CYS A 1 89 ? -13.646 -5.698 13.817 1.00 78.62 89 CYS A C 1
ATOM 728 O O . CYS A 1 89 ? -13.865 -6.311 14.859 1.00 78.62 89 CYS A O 1
ATOM 730 N N . ASN A 1 90 ? -14.126 -4.477 13.589 1.00 76.06 90 ASN A N 1
ATOM 731 C CA . ASN A 1 90 ? -14.955 -3.755 14.551 1.00 76.06 90 ASN A CA 1
ATOM 732 C C . ASN A 1 90 ? -16.380 -4.317 14.595 1.00 76.06 90 ASN A C 1
ATOM 734 O O . ASN A 1 90 ? -16.949 -4.443 15.674 1.00 76.06 90 ASN A O 1
ATOM 738 N N . LYS A 1 91 ? -16.929 -4.738 13.446 1.00 70.88 91 LYS A N 1
ATOM 739 C CA . LYS A 1 91 ? -18.227 -5.424 13.377 1.00 70.88 91 LYS A CA 1
ATOM 740 C C . LYS A 1 91 ? -18.226 -6.742 14.160 1.00 70.88 91 LYS A C 1
ATOM 742 O O . LYS A 1 91 ? -19.212 -7.054 14.816 1.00 70.88 91 LYS A O 1
ATOM 747 N N . LYS A 1 92 ? -17.120 -7.495 14.128 1.00 62.53 92 LYS A N 1
ATOM 748 C CA . LYS A 1 92 ? -16.971 -8.743 14.895 1.00 62.53 92 LYS A CA 1
ATOM 749 C C . LYS A 1 92 ? -16.995 -8.510 16.412 1.00 62.53 92 LYS A C 1
ATOM 751 O O . LYS A 1 92 ? -17.608 -9.294 17.121 1.00 62.53 92 LYS A O 1
ATOM 756 N N . ASN A 1 93 ? -16.386 -7.424 16.890 1.00 59.53 93 ASN A N 1
ATOM 757 C CA . ASN A 1 93 ? -16.356 -7.076 18.315 1.00 59.53 93 ASN A CA 1
ATOM 758 C C . ASN A 1 93 ? -17.699 -6.533 18.847 1.00 59.53 93 ASN A C 1
ATOM 760 O O . ASN A 1 93 ? -17.908 -6.532 20.050 1.00 59.53 93 ASN A O 1
ATOM 764 N N . ALA A 1 94 ? -18.600 -6.056 17.980 1.00 57.75 94 ALA A N 1
ATOM 765 C CA . ALA A 1 94 ? -19.925 -5.566 18.383 1.00 57.75 94 ALA A CA 1
ATOM 766 C C . ALA A 1 94 ? -20.961 -6.690 18.603 1.00 57.75 94 ALA A C 1
ATOM 768 O O . ALA A 1 94 ? -22.054 -6.425 19.096 1.00 57.75 94 ALA A O 1
ATOM 769 N N . HIS A 1 95 ? -20.635 -7.924 18.206 1.00 55.12 95 HIS A N 1
ATOM 770 C CA . HIS A 1 95 ? -21.512 -9.098 18.290 1.00 55.12 95 HIS A CA 1
ATOM 771 C C . HIS A 1 95 ? -20.999 -10.191 19.250 1.00 55.12 95 HIS A C 1
ATOM 773 O O . HIS A 1 95 ? -21.608 -11.259 19.300 1.00 55.12 95 HIS A O 1
ATOM 779 N N . SER A 1 96 ? -19.899 -9.954 19.979 1.00 51.94 96 SER A N 1
ATOM 780 C CA . SER A 1 96 ? -19.393 -10.837 21.048 1.00 51.94 96 SER A CA 1
ATOM 781 C C . SER A 1 96 ? -19.716 -10.269 22.418 1.00 51.94 96 SER A C 1
ATOM 783 O O . SER A 1 96 ? -20.111 -11.058 23.295 1.00 51.94 96 SER A O 1
#

Radius of gyration: 16.03 Å; chains: 1; bounding box: 38×31×49 Å

Foldseek 3Di:
DPPPPPPCVVVCLQVVLLVLLLVLLVVCVVVVVPPLVSLLVSLLVVLVVVLVVVVVVDDDPVCPVVSVVSSVVSSVNSSVSSVVNNVVVVVVVVVD